Protein AF-M3A5G1-F1 (afdb_monomer_lite)

pLDDT: mean 70.28, std 19.73, range [24.11, 95.25]

Radius of gyration: 17.14 Å; chains: 1; bounding box: 39×43×42 Å

Secondary structure (DSSP, 8-state):
---PPPPPS----S-SSS---S-S------------TT-HHHHHHHHHHHHHHHHHHHHTT-----SS-----HHHHHHHHHHHHHHHHHHHHHHTTTT---GGGGTPPP-

Sequence (111 aa):
MYRARRPGTSSAASASTSPRTTASVHHGIGVFASAPRSDGLALSETRRVQRRLPETCAGAGGRPYLYGAHAFDADLLRAFYGAPALRRLAELRVRHALTHVNRRAFGGVRP

Structure (mmCIF, N/CA/C/O backbone):
data_AF-M3A5G1-F1
#
_entry.id   AF-M3A5G1-F1
#
loop_
_atom_site.group_PDB
_atom_site.id
_atom_site.type_symbol
_atom_site.label_atom_id
_atom_site.label_alt_id
_atom_site.label_comp_id
_atom_site.label_asym_id
_atom_site.label_entity_id
_atom_site.label_seq_id
_atom_site.pdbx_PDB_ins_code
_atom_site.Cartn_x
_atom_site.Cartn_y
_atom_site.Cartn_z
_atom_site.occupancy
_atom_site.B_iso_or_equiv
_atom_site.auth_seq_id
_atom_site.auth_comp_id
_atom_site.auth_asym_id
_atom_site.auth_atom_id
_atom_site.pdbx_PDB_model_num
ATOM 1 N N . MET A 1 1 ? 15.337 17.679 7.147 1.00 34.25 1 MET A N 1
ATOM 2 C CA . MET A 1 1 ? 13.945 17.551 7.636 1.00 34.25 1 MET A CA 1
ATOM 3 C C . MET A 1 1 ? 13.044 18.320 6.670 1.00 34.25 1 MET A C 1
ATOM 5 O O . MET A 1 1 ? 13.083 19.541 6.673 1.00 34.25 1 MET A O 1
ATOM 9 N N . TYR A 1 2 ? 12.348 17.643 5.752 1.00 24.11 2 TYR A N 1
ATOM 10 C CA . TYR A 1 2 ? 11.543 18.314 4.719 1.00 24.11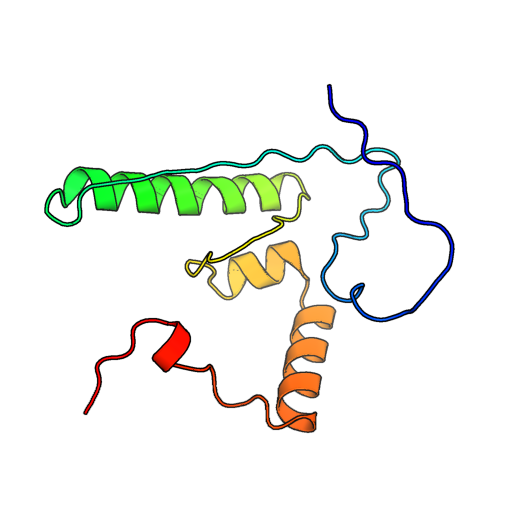 2 TYR A CA 1
ATOM 11 C C . TYR A 1 2 ? 10.094 18.449 5.203 1.00 24.11 2 TYR A C 1
ATOM 13 O O . TYR A 1 2 ? 9.435 17.447 5.472 1.00 24.11 2 TYR A O 1
ATOM 21 N N . ARG A 1 3 ? 9.609 19.685 5.365 1.00 29.48 3 ARG A N 1
ATOM 22 C CA . ARG A 1 3 ? 8.249 19.996 5.830 1.00 29.48 3 ARG A CA 1
ATOM 23 C C . ARG A 1 3 ? 7.425 20.431 4.619 1.00 29.48 3 ARG A C 1
ATOM 25 O O . ARG A 1 3 ? 7.536 21.570 4.176 1.00 29.48 3 ARG A O 1
ATOM 32 N N . ALA A 1 4 ? 6.629 19.526 4.052 1.00 36.94 4 ALA A N 1
ATOM 33 C CA . ALA A 1 4 ? 5.761 19.869 2.928 1.00 36.94 4 ALA A CA 1
ATOM 34 C C . ALA A 1 4 ? 4.644 20.824 3.398 1.00 36.94 4 ALA A C 1
ATOM 36 O O . ALA A 1 4 ? 3.833 20.483 4.260 1.00 36.94 4 ALA A O 1
ATOM 37 N N . ARG A 1 5 ? 4.629 22.044 2.850 1.00 30.27 5 ARG A N 1
ATOM 38 C CA . ARG A 1 5 ? 3.603 23.072 3.085 1.00 30.27 5 ARG A CA 1
ATOM 39 C C . ARG A 1 5 ? 2.356 22.719 2.259 1.00 30.27 5 ARG A C 1
ATOM 41 O O . ARG A 1 5 ? 2.488 22.384 1.085 1.00 30.27 5 ARG A O 1
ATOM 48 N N . ARG A 1 6 ? 1.153 22.784 2.849 1.00 38.16 6 ARG A N 1
ATOM 49 C CA . ARG A 1 6 ? -0.114 22.575 2.114 1.00 38.16 6 ARG A CA 1
ATOM 50 C C . ARG A 1 6 ? -0.242 23.598 0.972 1.00 38.16 6 ARG A C 1
ATOM 52 O O . ARG A 1 6 ? -0.075 24.787 1.250 1.00 38.16 6 ARG A O 1
ATOM 59 N N . PRO A 1 7 ? -0.603 23.187 -0.256 1.00 36.66 7 PRO A N 1
ATOM 60 C CA . PRO A 1 7 ? -1.067 24.119 -1.274 1.00 36.66 7 PRO A CA 1
ATOM 61 C C . PRO A 1 7 ? -2.410 24.712 -0.842 1.00 36.66 7 PRO A C 1
ATOM 63 O O . PRO A 1 7 ? -3.280 24.001 -0.331 1.00 36.66 7 PRO A O 1
ATOM 66 N N . GLY A 1 8 ? -2.543 26.024 -1.019 1.00 38.03 8 GLY A N 1
ATOM 67 C CA . GLY A 1 8 ? -3.777 26.759 -0.784 1.00 38.03 8 GLY A CA 1
ATOM 68 C C . GLY A 1 8 ? -4.920 26.258 -1.662 1.00 38.03 8 GLY A C 1
ATOM 69 O O . GLY A 1 8 ? -4.718 25.662 -2.718 1.00 38.03 8 GLY A O 1
ATOM 70 N N . THR A 1 9 ? -6.125 26.512 -1.168 1.00 45.06 9 THR A N 1
ATOM 71 C CA . THR A 1 9 ? -7.436 26.284 -1.778 1.00 45.06 9 THR A CA 1
ATOM 72 C C . THR A 1 9 ? -7.456 26.495 -3.296 1.00 45.06 9 THR A C 1
ATOM 74 O O . THR A 1 9 ? -7.702 27.600 -3.765 1.00 45.06 9 THR A O 1
ATOM 77 N N . SER A 1 10 ? -7.237 25.439 -4.079 1.00 35.28 10 SER A N 1
ATOM 78 C CA . SER A 1 10 ? -7.695 25.380 -5.467 1.00 35.28 10 SER A CA 1
ATOM 79 C C . SER A 1 10 ? -7.758 23.936 -5.969 1.00 35.28 10 SER A C 1
ATOM 81 O O . SER A 1 10 ? -6.823 23.155 -5.834 1.00 35.28 10 SER A O 1
ATOM 83 N N . SER A 1 11 ? -8.913 23.627 -6.555 1.00 36.34 11 SER A N 1
ATOM 84 C CA . SER A 1 11 ? -9.245 22.473 -7.388 1.00 36.34 11 SER A CA 1
ATOM 85 C C . SER A 1 11 ? -9.301 21.084 -6.736 1.00 36.34 11 SER A C 1
ATOM 87 O O . SER A 1 11 ? -8.320 20.372 -6.522 1.00 36.34 11 SER A O 1
ATOM 89 N N . ALA A 1 12 ? -10.540 20.676 -6.481 1.00 43.38 12 ALA A N 1
ATOM 90 C CA . ALA A 1 12 ? -10.952 19.342 -6.100 1.00 43.38 12 ALA A CA 1
ATOM 91 C C . ALA A 1 12 ? -10.730 18.336 -7.246 1.00 43.38 12 ALA A C 1
ATOM 93 O O . ALA A 1 12 ? -11.631 18.110 -8.041 1.00 43.38 12 ALA A O 1
ATOM 94 N N . ALA A 1 13 ? -9.557 17.700 -7.317 1.00 35.97 13 ALA A N 1
ATOM 95 C CA . ALA A 1 13 ? -9.350 16.514 -8.160 1.00 35.97 13 ALA A CA 1
ATOM 96 C C . ALA A 1 13 ? -8.072 15.731 -7.790 1.00 35.97 13 ALA A C 1
ATOM 98 O O . ALA A 1 13 ? -7.176 15.608 -8.612 1.00 35.97 13 ALA A O 1
ATOM 99 N N . SER A 1 14 ? -7.942 15.223 -6.554 1.00 36.00 14 SER A N 1
ATOM 100 C CA . SER A 1 14 ? -6.964 14.150 -6.207 1.00 36.00 14 SER A CA 1
ATOM 101 C C . SER A 1 14 ? -7.120 13.556 -4.792 1.00 36.00 14 SER A C 1
ATOM 103 O O . SE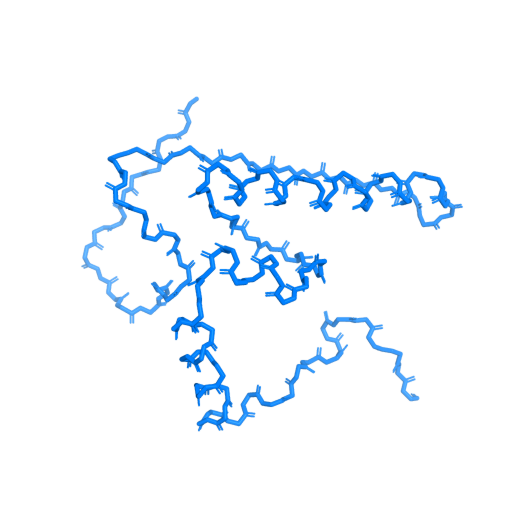R A 1 14 ? -6.220 12.900 -4.281 1.00 36.00 14 SER A O 1
ATOM 105 N N . ALA A 1 15 ? -8.247 13.770 -4.108 1.00 41.09 15 ALA A N 1
ATOM 106 C CA . ALA A 1 15 ? -8.345 13.510 -2.665 1.00 41.09 15 ALA A CA 1
ATOM 107 C C . ALA A 1 15 ? -9.093 12.221 -2.261 1.00 41.09 15 ALA A C 1
ATOM 109 O O . ALA A 1 15 ? -9.472 12.097 -1.099 1.00 41.09 15 ALA A O 1
ATOM 110 N N . SER A 1 16 ? -9.348 11.268 -3.167 1.00 41.72 16 SER A N 1
ATOM 111 C CA . SER A 1 16 ? -10.121 10.062 -2.800 1.00 41.72 16 SER A CA 1
ATOM 112 C C . SER A 1 16 ? -9.283 8.938 -2.177 1.00 41.72 16 SER A C 1
ATOM 114 O O . SER A 1 16 ? -9.849 8.058 -1.532 1.00 41.72 16 SER A O 1
ATOM 116 N N . THR A 1 17 ? -7.952 8.972 -2.312 1.00 43.72 17 THR A N 1
ATOM 117 C CA . THR A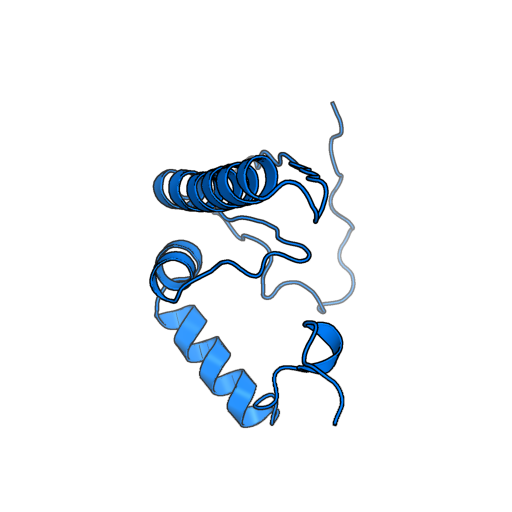 1 17 ? -7.057 7.917 -1.795 1.00 43.72 17 THR A CA 1
ATOM 118 C C . THR A 1 17 ? -5.983 8.411 -0.830 1.00 43.72 17 THR A C 1
ATOM 120 O O . THR A 1 17 ? -5.341 7.584 -0.180 1.00 43.72 17 THR A O 1
ATOM 123 N N . SER A 1 18 ? -5.810 9.727 -0.667 1.00 45.97 18 SER A N 1
ATOM 124 C CA . SER A 1 18 ? -4.900 10.265 0.346 1.00 45.97 18 SER A CA 1
ATOM 125 C C . SER A 1 18 ? -5.356 9.835 1.745 1.00 45.97 18 SER A C 1
ATOM 127 O O . SER A 1 18 ? -6.545 9.964 2.057 1.00 45.97 18 SER A O 1
ATOM 129 N N . PRO A 1 19 ? -4.450 9.342 2.611 1.00 52.66 19 PRO A N 1
ATOM 130 C CA . PRO A 1 19 ? -4.784 9.006 3.987 1.00 52.66 19 PRO A CA 1
ATOM 131 C C . PRO A 1 19 ? -5.320 10.239 4.727 1.00 52.66 19 PRO A C 1
ATOM 133 O O . PRO A 1 19 ? -4.557 11.069 5.212 1.00 52.66 19 PRO A O 1
ATOM 136 N N . ARG A 1 20 ? -6.644 10.379 4.832 1.00 54.94 20 ARG A N 1
ATOM 137 C CA . ARG A 1 20 ? -7.260 11.290 5.803 1.00 54.94 20 ARG A CA 1
ATOM 138 C C . ARG A 1 20 ? -7.246 10.570 7.141 1.00 54.94 20 ARG A C 1
ATOM 140 O O . ARG A 1 20 ? -8.221 9.920 7.503 1.00 54.94 20 ARG A O 1
ATOM 147 N N . THR A 1 21 ? -6.107 10.604 7.823 1.00 57.59 21 THR A N 1
ATOM 148 C CA . THR A 1 21 ? -6.065 10.206 9.231 1.00 57.59 21 THR A CA 1
ATOM 149 C C . THR A 1 21 ? -6.453 11.417 10.080 1.00 57.59 21 THR A C 1
ATOM 151 O O . THR A 1 21 ? -6.291 12.562 9.660 1.00 57.59 21 THR A O 1
ATOM 154 N N . THR A 1 22 ? -7.028 11.172 11.253 1.00 64.69 22 THR A N 1
ATOM 155 C CA . THR A 1 22 ? -7.402 12.215 12.222 1.00 64.69 22 THR A CA 1
ATOM 156 C C . THR A 1 22 ? -6.197 12.761 12.993 1.00 64.69 22 THR A C 1
ATOM 158 O O . THR A 1 22 ? -6.353 13.645 13.830 1.00 64.69 22 THR A O 1
ATOM 161 N N . ALA A 1 23 ? -4.997 12.236 12.728 1.00 67.12 23 ALA A N 1
ATOM 162 C CA . ALA A 1 23 ? -3.778 12.641 13.406 1.00 67.12 23 ALA A CA 1
ATOM 163 C C . ALA A 1 23 ? -3.356 14.056 12.987 1.00 67.12 23 ALA A C 1
ATOM 165 O O . ALA A 1 23 ? -3.450 14.441 11.822 1.00 67.12 23 ALA A O 1
ATOM 166 N N . SER A 1 24 ? -2.843 14.825 13.946 1.00 70.94 24 SER A N 1
ATOM 167 C CA . SER A 1 24 ? -2.343 16.188 13.727 1.00 70.94 24 SER A CA 1
ATOM 168 C C . SER A 1 24 ? -1.003 16.229 12.982 1.00 70.94 24 SER A C 1
ATOM 170 O O . SER A 1 24 ? -0.642 17.265 12.421 1.00 70.94 24 SER A O 1
ATOM 172 N N . VAL A 1 25 ? -0.271 15.109 12.950 1.00 74.31 25 VAL A N 1
ATOM 173 C CA . VAL A 1 25 ? 1.039 14.971 12.305 1.00 74.31 25 VAL A CA 1
ATOM 174 C C . VAL A 1 25 ? 1.093 13.658 11.531 1.00 74.31 25 VAL A C 1
ATOM 176 O O . VAL A 1 25 ? 0.662 12.614 12.017 1.00 74.31 25 VAL A O 1
ATOM 179 N N . HIS A 1 26 ? 1.655 13.713 10.325 1.00 72.56 26 HIS A N 1
ATOM 180 C CA . HIS A 1 26 ? 1.916 12.541 9.498 1.00 72.56 26 HIS A CA 1
ATOM 181 C C . HIS A 1 26 ? 3.421 12.380 9.293 1.00 72.56 26 HIS A C 1
ATOM 183 O O . HIS A 1 26 ? 4.110 13.342 8.947 1.00 72.56 26 HIS A O 1
ATOM 189 N N . HIS A 1 27 ? 3.911 11.153 9.446 1.00 74.69 27 HIS A N 1
ATOM 190 C CA . HIS A 1 27 ? 5.279 10.773 9.114 1.00 74.69 27 HIS A CA 1
ATOM 191 C C . HIS A 1 27 ? 5.250 9.850 7.897 1.00 74.69 27 HIS A C 1
ATOM 193 O O . HIS A 1 27 ? 4.530 8.854 7.889 1.00 74.69 27 HIS A O 1
ATOM 199 N N . GLY A 1 28 ? 6.004 10.204 6.857 1.00 76.69 28 GLY A N 1
ATOM 200 C CA . GLY A 1 28 ? 6.138 9.407 5.640 1.00 76.69 28 GLY A CA 1
ATOM 201 C C . GLY A 1 28 ? 7.571 8.920 5.474 1.00 76.69 28 GLY A C 1
ATOM 202 O O . GLY A 1 28 ? 8.509 9.687 5.684 1.00 76.69 28 GLY A O 1
ATOM 203 N N . ILE A 1 29 ? 7.731 7.656 5.084 1.00 76.38 29 ILE A N 1
ATOM 204 C CA . ILE A 1 29 ? 9.021 7.049 4.746 1.00 76.38 29 ILE A CA 1
ATOM 205 C C . ILE A 1 29 ? 8.868 6.380 3.380 1.00 76.38 29 ILE A C 1
ATOM 207 O O . ILE A 1 29 ? 7.927 5.617 3.164 1.00 76.38 29 ILE A O 1
ATOM 211 N N . GLY A 1 30 ? 9.783 6.682 2.461 1.00 80.50 30 GLY A N 1
ATOM 212 C CA . GLY A 1 30 ? 9.902 5.983 1.185 1.00 80.50 30 GLY A CA 1
ATOM 213 C C . GLY A 1 30 ? 10.912 4.849 1.308 1.00 80.50 30 GLY A C 1
ATOM 214 O O . GLY A 1 30 ? 12.020 5.071 1.788 1.00 80.50 30 GLY A O 1
ATOM 215 N N . VAL A 1 31 ? 10.535 3.648 0.874 1.00 79.31 31 VAL A N 1
ATOM 216 C CA . VAL A 1 31 ? 11.427 2.482 0.848 1.00 79.31 31 VAL A CA 1
ATOM 217 C C . VAL A 1 31 ? 11.564 2.011 -0.592 1.00 79.31 31 VAL A C 1
ATOM 219 O O . VAL A 1 31 ? 10.563 1.800 -1.276 1.00 79.31 31 VAL A O 1
ATOM 222 N N . PHE A 1 32 ? 12.805 1.844 -1.041 1.00 81.50 32 PHE A N 1
ATOM 223 C CA . PHE A 1 32 ? 13.138 1.302 -2.352 1.00 81.50 32 PHE A CA 1
ATOM 224 C C . PHE A 1 32 ? 13.971 0.033 -2.178 1.00 81.50 32 PHE A C 1
ATOM 226 O O . PHE A 1 32 ? 14.872 -0.009 -1.344 1.00 81.50 32 PHE A O 1
ATOM 233 N N . ALA A 1 33 ? 13.662 -0.993 -2.967 1.00 82.50 33 ALA A N 1
ATOM 234 C CA . ALA A 1 33 ? 14.414 -2.237 -3.001 1.00 82.50 33 ALA A CA 1
ATOM 235 C C . ALA A 1 33 ? 14.577 -2.700 -4.451 1.00 82.50 33 ALA A C 1
ATOM 237 O O . ALA A 1 33 ? 13.648 -2.590 -5.255 1.00 82.50 33 ALA A O 1
ATOM 238 N N . SER A 1 34 ? 15.753 -3.233 -4.765 1.00 84.56 34 SER A N 1
ATOM 239 C CA . SER A 1 34 ? 16.115 -3.746 -6.084 1.00 84.56 34 SER A CA 1
ATOM 240 C C . SER A 1 34 ? 16.815 -5.089 -5.937 1.00 84.56 34 SER A C 1
ATOM 242 O O . SER A 1 34 ? 17.725 -5.214 -5.123 1.00 84.56 34 SER A O 1
ATOM 244 N N . ALA A 1 35 ? 16.426 -6.064 -6.753 1.00 87.75 35 ALA A N 1
ATOM 245 C CA . ALA A 1 35 ? 17.072 -7.369 -6.821 1.00 87.75 35 ALA A CA 1
ATOM 246 C C . ALA A 1 35 ? 17.287 -7.769 -8.292 1.00 87.75 35 ALA A C 1
ATOM 248 O O . ALA A 1 35 ? 16.403 -7.503 -9.120 1.00 87.75 35 ALA A O 1
ATOM 249 N N . PRO A 1 36 ? 18.429 -8.391 -8.646 1.00 92.06 36 PRO A N 1
ATOM 250 C CA . PRO A 1 36 ? 18.638 -8.940 -9.981 1.00 92.06 36 PRO A CA 1
ATOM 251 C C . PRO A 1 36 ? 17.573 -9.983 -10.317 1.00 92.06 36 PRO A C 1
ATOM 253 O O . PRO A 1 36 ? 17.221 -10.811 -9.482 1.00 92.06 36 PRO A O 1
ATOM 256 N N . ARG A 1 37 ? 17.081 -9.996 -11.562 1.00 88.62 37 ARG A N 1
ATOM 257 C CA . ARG A 1 37 ? 16.069 -10.986 -11.976 1.00 88.62 37 ARG A CA 1
ATOM 258 C C . ARG A 1 37 ? 16.579 -12.427 -11.952 1.00 88.62 37 ARG A C 1
ATOM 260 O O . ARG A 1 37 ? 15.781 -13.344 -11.809 1.00 88.62 37 ARG A O 1
ATOM 267 N N . SER A 1 38 ? 17.885 -12.603 -12.125 1.00 95.25 38 SER A N 1
ATOM 268 C CA . SER A 1 38 ? 18.570 -13.893 -12.080 1.00 95.25 38 SER A CA 1
ATOM 269 C C . SER A 1 38 ? 18.779 -14.415 -10.660 1.00 95.25 38 SER A C 1
ATOM 271 O O . SER A 1 38 ? 19.050 -15.599 -10.491 1.00 95.25 38 SER A O 1
ATOM 273 N N . ASP A 1 39 ? 18.653 -13.558 -9.645 1.00 94.62 39 ASP A N 1
ATOM 274 C CA . ASP A 1 39 ? 18.855 -13.932 -8.251 1.00 94.62 39 ASP A CA 1
ATOM 275 C C . ASP A 1 39 ? 17.505 -14.227 -7.588 1.00 94.62 39 ASP A C 1
ATOM 277 O O . ASP A 1 39 ? 16.809 -13.346 -7.071 1.00 94.62 39 ASP A O 1
ATOM 281 N N . GLY A 1 40 ? 17.117 -15.503 -7.645 1.00 93.25 40 GLY A N 1
ATOM 282 C CA . GLY A 1 40 ? 15.853 -15.978 -7.088 1.00 93.25 40 GLY A CA 1
ATOM 283 C C . GLY A 1 40 ? 15.730 -15.748 -5.580 1.00 93.25 40 GLY A C 1
ATOM 284 O O . GLY A 1 40 ? 14.637 -15.421 -5.115 1.00 93.25 40 GLY A O 1
ATOM 285 N N . LEU A 1 41 ? 16.839 -15.853 -4.839 1.00 94.50 41 LEU A N 1
ATOM 286 C CA . LEU A 1 41 ? 16.871 -15.656 -3.389 1.00 94.50 41 LEU A CA 1
ATOM 287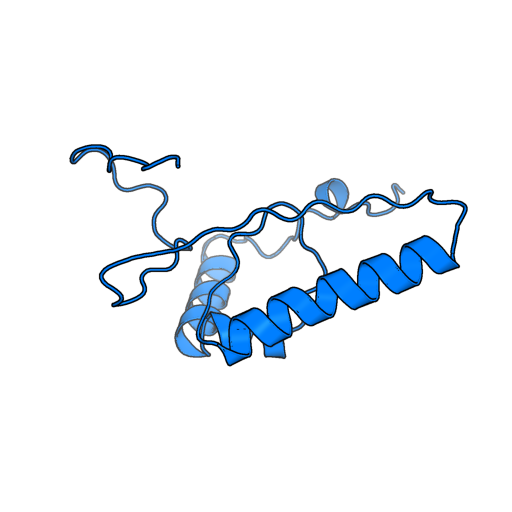 C C . LEU A 1 41 ? 16.684 -14.174 -3.040 1.00 94.50 41 LEU A C 1
ATOM 289 O O . LEU A 1 41 ? 15.831 -13.825 -2.220 1.00 94.50 41 LEU A O 1
ATOM 293 N N . ALA A 1 42 ? 17.430 -13.280 -3.696 1.00 91.50 42 ALA A N 1
ATOM 294 C CA . ALA A 1 42 ? 17.283 -11.842 -3.478 1.00 91.50 42 ALA A CA 1
ATOM 295 C C . ALA A 1 42 ? 15.868 -11.362 -3.838 1.00 91.50 42 ALA A C 1
ATOM 297 O O . ALA A 1 42 ? 15.282 -10.536 -3.128 1.00 91.50 42 ALA A O 1
ATOM 298 N N . LEU A 1 43 ? 15.279 -11.908 -4.907 1.00 91.12 43 LEU A N 1
ATOM 299 C CA . LEU A 1 43 ? 13.893 -11.633 -5.281 1.00 91.12 43 LEU A CA 1
ATOM 300 C C . LEU A 1 43 ? 12.888 -12.134 -4.238 1.00 91.12 43 LEU A C 1
ATOM 302 O O . LEU A 1 43 ? 11.955 -11.394 -3.905 1.00 91.12 43 LEU A O 1
ATOM 306 N N . SER A 1 44 ? 13.033 -13.365 -3.736 1.00 90.12 44 SER A N 1
ATOM 307 C CA . SER A 1 44 ? 12.102 -13.921 -2.746 1.00 90.12 44 SER A CA 1
ATOM 308 C C . SER A 1 44 ? 12.151 -13.145 -1.433 1.00 90.12 44 SER A C 1
ATOM 310 O O . SER A 1 44 ? 11.097 -12.771 -0.913 1.00 90.12 44 SER A O 1
ATOM 312 N N . GLU A 1 45 ? 13.346 -12.814 -0.944 1.00 91.75 45 GLU A N 1
ATOM 313 C CA . GLU A 1 45 ? 13.500 -12.032 0.286 1.00 91.75 45 GLU A CA 1
ATOM 314 C C . GLU A 1 45 ? 13.013 -10.590 0.110 1.00 91.75 45 GLU A C 1
ATOM 316 O O . GLU A 1 45 ? 12.306 -10.068 0.974 1.00 91.75 45 GLU A O 1
ATOM 321 N N . THR A 1 46 ? 13.271 -9.966 -1.045 1.00 88.81 46 THR A N 1
ATOM 322 C CA . THR A 1 46 ? 12.723 -8.633 -1.349 1.00 88.81 46 THR A CA 1
ATOM 323 C C . THR A 1 46 ? 11.196 -8.643 -1.305 1.00 88.81 46 THR A C 1
ATOM 325 O O . THR A 1 46 ? 10.594 -7.786 -0.658 1.00 88.81 46 THR A O 1
ATOM 328 N N . ARG A 1 47 ? 10.549 -9.635 -1.933 1.00 85.56 47 ARG A N 1
ATOM 329 C CA . ARG A 1 47 ? 9.082 -9.780 -1.907 1.00 85.56 47 ARG A CA 1
ATOM 330 C C . ARG A 1 47 ? 8.557 -10.008 -0.493 1.00 85.56 47 ARG A C 1
ATOM 332 O O . ARG A 1 47 ? 7.544 -9.421 -0.116 1.00 85.56 47 ARG A O 1
ATOM 339 N N . ARG A 1 48 ? 9.252 -10.826 0.301 1.00 87.44 48 ARG A N 1
ATOM 340 C CA . ARG A 1 48 ? 8.902 -11.086 1.702 1.00 87.44 48 ARG A CA 1
ATOM 341 C C . ARG A 1 48 ? 8.934 -9.803 2.535 1.00 87.44 48 ARG A C 1
ATOM 343 O O . ARG A 1 48 ? 7.974 -9.518 3.249 1.00 87.44 48 ARG A O 1
ATOM 350 N N . VAL A 1 49 ? 9.994 -9.004 2.416 1.00 87.75 49 VAL A N 1
ATOM 351 C CA . VAL A 1 49 ? 10.112 -7.713 3.117 1.00 87.75 49 VAL A CA 1
ATOM 352 C C . VAL A 1 49 ? 9.056 -6.720 2.625 1.00 87.75 49 VAL A C 1
ATOM 354 O O . VAL A 1 49 ? 8.391 -6.077 3.441 1.00 87.75 49 VAL A O 1
ATOM 357 N N . GLN A 1 50 ? 8.841 -6.641 1.308 1.00 84.06 50 GLN A N 1
ATOM 358 C CA . GLN A 1 50 ? 7.807 -5.797 0.701 1.00 84.06 50 GLN A CA 1
ATOM 359 C C . GLN A 1 50 ? 6.388 -6.164 1.144 1.00 84.06 50 GLN A C 1
ATOM 361 O O . GLN A 1 50 ? 5.532 -5.286 1.138 1.00 84.06 50 GLN A O 1
ATOM 366 N N . ARG A 1 51 ? 6.132 -7.417 1.536 1.00 84.56 51 ARG A N 1
ATOM 367 C CA . ARG A 1 51 ? 4.854 -7.846 2.121 1.00 84.56 51 ARG A CA 1
ATOM 368 C C . ARG A 1 51 ? 4.746 -7.490 3.606 1.00 84.56 51 ARG A C 1
ATOM 370 O O . ARG A 1 51 ? 3.727 -6.962 4.040 1.00 84.56 51 ARG A O 1
ATOM 377 N N . ARG A 1 52 ? 5.813 -7.710 4.374 1.00 88.25 52 ARG A N 1
ATOM 378 C CA . ARG A 1 52 ? 5.806 -7.476 5.825 1.00 88.25 52 ARG A CA 1
ATOM 379 C C . ARG A 1 52 ? 5.653 -5.998 6.194 1.00 88.25 52 ARG A C 1
ATOM 381 O O . ARG A 1 52 ? 4.975 -5.668 7.158 1.00 88.25 52 ARG A O 1
ATOM 388 N N . LEU A 1 53 ? 6.270 -5.096 5.430 1.00 86.75 53 LEU A N 1
ATOM 389 C CA . LEU A 1 53 ? 6.167 -3.643 5.634 1.00 86.75 53 LEU A CA 1
ATOM 390 C C . LEU A 1 53 ? 4.712 -3.125 5.663 1.00 86.75 53 LEU A C 1
ATOM 392 O O . LEU A 1 53 ? 4.333 -2.482 6.644 1.00 86.75 53 LEU A O 1
ATOM 396 N N . PRO A 1 54 ? 3.884 -3.375 4.633 1.00 85.19 54 PRO A N 1
ATOM 397 C CA . PRO A 1 54 ? 2.490 -2.956 4.623 1.00 85.19 54 PRO A CA 1
ATOM 398 C C . PRO A 1 54 ? 1.646 -3.663 5.688 1.00 85.19 54 PRO A C 1
ATOM 400 O O . PRO A 1 54 ? 0.800 -3.004 6.281 1.00 85.19 54 PRO A O 1
ATOM 403 N N . GLU A 1 55 ? 1.898 -4.937 5.996 1.00 87.75 55 GLU A N 1
ATOM 404 C CA . GLU A 1 55 ? 1.225 -5.634 7.107 1.00 87.75 55 GLU A CA 1
ATOM 405 C C . GLU A 1 55 ? 1.482 -4.934 8.449 1.00 87.75 55 GLU A C 1
ATOM 407 O O . GLU A 1 55 ? 0.542 -4.582 9.163 1.00 87.75 55 GLU A O 1
ATOM 412 N N . THR A 1 56 ? 2.745 -4.630 8.757 1.00 88.81 56 THR A N 1
ATOM 413 C CA . THR A 1 56 ? 3.104 -3.876 9.966 1.00 88.81 56 THR A CA 1
ATOM 414 C C . THR A 1 56 ? 2.517 -2.462 9.944 1.00 88.81 56 THR A C 1
ATOM 416 O O . THR A 1 56 ? 2.021 -1.982 10.963 1.00 88.81 56 THR A O 1
ATOM 419 N N . CYS A 1 57 ? 2.531 -1.791 8.788 1.00 85.81 57 CYS A N 1
ATOM 420 C CA . CYS A 1 57 ? 1.922 -0.471 8.625 1.00 85.81 57 CYS A CA 1
ATOM 421 C C . CYS A 1 57 ? 0.418 -0.508 8.935 1.00 85.81 57 CYS A C 1
ATOM 423 O O . CYS A 1 57 ? -0.065 0.359 9.661 1.00 85.81 57 CYS A O 1
ATOM 425 N N . ALA A 1 58 ? -0.298 -1.526 8.446 1.00 85.06 58 ALA A N 1
ATOM 426 C CA . ALA A 1 58 ? -1.719 -1.726 8.716 1.00 85.06 58 ALA A CA 1
ATOM 427 C C . ALA A 1 58 ? -1.977 -1.944 10.211 1.00 85.06 58 ALA A C 1
ATOM 429 O O . ALA A 1 58 ? -2.851 -1.294 10.783 1.00 85.06 58 ALA A O 1
ATOM 430 N N . GLY A 1 59 ? -1.183 -2.812 10.852 1.00 84.62 59 GLY A N 1
ATOM 431 C CA . GLY A 1 59 ? -1.286 -3.098 12.286 1.00 84.62 59 GLY A CA 1
ATOM 432 C C . GLY A 1 59 ? -1.065 -1.867 13.169 1.00 84.62 59 GLY A C 1
ATOM 433 O O . GLY A 1 59 ? -1.685 -1.745 14.220 1.00 84.62 59 GLY A O 1
ATOM 434 N N . ALA A 1 60 ? -0.248 -0.915 12.716 1.00 84.62 60 ALA A N 1
ATOM 435 C CA . ALA A 1 60 ? -0.032 0.364 13.392 1.00 84.62 60 ALA A CA 1
ATOM 436 C C . ALA A 1 60 ? -1.114 1.428 13.086 1.00 84.62 60 ALA A C 1
ATOM 438 O O . ALA A 1 60 ? -0.953 2.589 13.461 1.00 84.62 60 ALA A O 1
ATOM 439 N N . GLY A 1 61 ? -2.187 1.083 12.362 1.00 80.00 61 GLY A N 1
ATOM 440 C CA . GLY A 1 61 ? -3.210 2.038 11.910 1.00 80.00 61 GLY A CA 1
ATOM 441 C C . GLY A 1 61 ? -2.725 2.989 10.808 1.00 80.00 61 GLY A C 1
ATOM 442 O O . GLY A 1 61 ? -3.378 3.989 10.496 1.00 80.00 61 GLY A O 1
ATOM 443 N N . GLY A 1 62 ? -1.565 2.697 10.220 1.00 80.38 62 GLY A N 1
ATOM 444 C CA . GLY A 1 62 ? -0.988 3.440 9.116 1.00 80.38 62 GLY A CA 1
ATOM 445 C C . GLY A 1 62 ? -1.657 3.117 7.784 1.00 80.38 62 GLY A C 1
ATOM 446 O O . GLY A 1 62 ? -2.421 2.163 7.631 1.00 80.38 62 GLY A O 1
ATOM 447 N N . ARG A 1 63 ? -1.353 3.941 6.781 1.00 79.69 63 ARG A N 1
ATOM 448 C CA . ARG A 1 63 ? -1.805 3.731 5.406 1.00 79.69 63 ARG A CA 1
ATOM 449 C C . ARG A 1 63 ? -0.661 3.974 4.435 1.00 79.69 63 ARG A C 1
ATOM 451 O O . ARG A 1 63 ? -0.104 5.074 4.438 1.00 79.69 63 ARG A O 1
ATOM 458 N N . PRO A 1 64 ? -0.326 2.996 3.587 1.00 76.56 64 PRO A N 1
ATOM 459 C CA . PRO A 1 64 ? 0.775 3.144 2.664 1.00 76.56 64 PRO A CA 1
ATOM 460 C C . PRO A 1 64 ? 0.359 4.042 1.492 1.00 76.56 64 PRO A C 1
ATOM 462 O O . PRO A 1 64 ? -0.730 3.906 0.931 1.00 76.56 64 PRO A O 1
ATOM 465 N N . TYR A 1 65 ? 1.241 4.964 1.114 1.00 73.19 65 TYR A N 1
ATOM 466 C CA . TYR A 1 65 ? 1.139 5.693 -0.145 1.00 73.19 65 TYR A CA 1
ATOM 467 C C . TYR A 1 65 ? 1.989 4.956 -1.172 1.00 73.19 65 TYR A C 1
ATOM 469 O O . TYR A 1 65 ? 3.211 4.909 -1.038 1.00 73.19 65 TYR A O 1
ATOM 477 N N . LEU A 1 66 ? 1.348 4.309 -2.144 1.00 66.19 66 LEU A N 1
ATOM 478 C CA . LEU A 1 66 ? 2.034 3.343 -2.994 1.00 66.19 66 LEU A CA 1
ATOM 479 C C . LEU A 1 66 ? 2.015 3.744 -4.444 1.00 66.19 66 LEU A C 1
ATOM 481 O O . LEU A 1 66 ? 0.971 4.026 -5.028 1.00 66.19 66 LEU A O 1
ATOM 485 N N . TYR A 1 67 ? 3.198 3.639 -5.023 1.00 62.38 67 TYR A N 1
ATOM 486 C CA . TYR A 1 67 ? 3.419 3.697 -6.446 1.00 62.38 67 TYR A CA 1
ATOM 487 C C . TYR A 1 67 ? 3.987 2.341 -6.874 1.00 62.38 67 TYR A C 1
ATOM 489 O O . TYR A 1 67 ? 5.025 1.924 -6.370 1.00 62.38 67 TYR A O 1
ATOM 497 N N . GLY A 1 68 ? 3.279 1.614 -7.743 1.00 56.56 68 GLY A N 1
ATOM 498 C CA . GLY A 1 68 ? 3.764 0.340 -8.298 1.00 56.56 68 GLY A CA 1
ATOM 499 C C . GLY A 1 68 ? 3.750 -0.874 -7.356 1.00 56.56 68 GLY A C 1
ATOM 500 O O . GLY A 1 68 ? 4.384 -1.879 -7.662 1.00 56.56 68 GLY A O 1
ATOM 501 N N . ALA A 1 69 ? 3.043 -0.829 -6.222 1.00 60.38 69 ALA A N 1
ATOM 502 C CA . ALA A 1 69 ? 2.885 -2.009 -5.370 1.00 60.38 69 ALA A CA 1
ATOM 503 C C . ALA A 1 69 ? 1.767 -2.922 -5.901 1.00 60.38 69 ALA A C 1
ATOM 505 O O . ALA A 1 69 ? 0.617 -2.502 -6.025 1.00 60.38 69 ALA A O 1
ATOM 506 N N . HIS A 1 70 ? 2.105 -4.179 -6.197 1.00 63.12 70 HIS A N 1
ATOM 507 C CA . HIS A 1 70 ? 1.176 -5.176 -6.753 1.00 63.12 70 HIS A CA 1
ATOM 508 C C . HIS A 1 70 ? 0.779 -6.275 -5.753 1.00 63.12 70 HIS A C 1
ATOM 510 O O . HIS A 1 70 ? -0.023 -7.142 -6.082 1.00 63.12 70 HIS A O 1
ATOM 516 N N . ALA A 1 71 ? 1.343 -6.261 -4.544 1.00 63.16 71 ALA A N 1
ATOM 517 C CA . ALA A 1 71 ? 1.294 -7.381 -3.604 1.00 63.16 71 ALA A CA 1
ATOM 518 C C . ALA A 1 71 ? 0.202 -7.247 -2.528 1.00 63.16 71 ALA A C 1
ATOM 520 O O . ALA A 1 71 ? 0.415 -7.659 -1.392 1.00 63.16 71 ALA A O 1
ATOM 521 N N . PHE A 1 72 ? -0.944 -6.644 -2.855 1.00 73.44 72 PHE A N 1
ATOM 522 C CA . PHE A 1 72 ? -2.054 -6.510 -1.910 1.00 73.44 72 PHE A CA 1
ATOM 523 C C . PHE A 1 72 ? -3.165 -7.493 -2.206 1.00 73.44 72 PHE A C 1
ATOM 525 O O . PHE A 1 72 ? -3.832 -7.410 -3.238 1.00 73.44 72 PHE A O 1
ATOM 532 N N . ASP A 1 73 ? -3.366 -8.397 -1.258 1.00 80.31 73 ASP A N 1
ATOM 533 C CA . ASP A 1 73 ? -4.558 -9.217 -1.185 1.00 80.31 73 ASP A CA 1
ATOM 534 C C . ASP A 1 73 ? -5.750 -8.415 -0.631 1.00 80.31 73 ASP A C 1
ATOM 536 O O . ASP A 1 73 ? -5.656 -7.245 -0.236 1.00 80.31 73 ASP A O 1
ATOM 540 N N . ALA A 1 74 ? -6.921 -9.048 -0.661 1.00 80.94 74 ALA A N 1
ATOM 541 C CA . ALA A 1 74 ? -8.161 -8.439 -0.203 1.00 80.94 74 ALA A CA 1
ATOM 542 C C . ALA A 1 74 ? -8.131 -8.084 1.294 1.00 80.94 74 ALA A C 1
ATOM 544 O O . ALA A 1 74 ? -8.798 -7.127 1.698 1.00 80.94 74 ALA A O 1
ATOM 545 N N . ASP A 1 75 ? -7.356 -8.816 2.096 1.00 85.19 75 ASP A N 1
ATOM 546 C CA . ASP A 1 75 ? -7.283 -8.638 3.544 1.00 85.19 75 ASP A CA 1
ATOM 547 C C . ASP A 1 75 ? -6.490 -7.384 3.900 1.00 85.19 75 ASP A C 1
ATOM 549 O O . ASP A 1 75 ? -6.989 -6.542 4.651 1.00 85.19 75 ASP A O 1
ATOM 553 N N . LEU A 1 76 ? -5.329 -7.172 3.274 1.00 83.62 76 LEU A N 1
ATOM 554 C CA . LEU A 1 76 ? -4.567 -5.930 3.418 1.00 83.62 76 LEU A CA 1
ATOM 555 C C . LEU A 1 76 ? -5.363 -4.716 2.938 1.00 83.62 76 LEU A C 1
ATOM 557 O O . LEU A 1 76 ? -5.421 -3.692 3.623 1.00 83.62 76 LEU A O 1
ATOM 561 N N . LEU A 1 77 ? -6.041 -4.825 1.792 1.00 84.00 77 LEU A N 1
ATOM 562 C CA . LEU A 1 77 ? -6.908 -3.749 1.308 1.00 84.00 77 LEU A CA 1
ATOM 563 C C . LEU A 1 77 ? -8.028 -3.435 2.305 1.00 84.00 77 LEU A C 1
ATOM 565 O O . LEU A 1 77 ? -8.355 -2.264 2.517 1.00 84.00 77 LEU A O 1
ATOM 569 N N . ARG A 1 78 ? -8.617 -4.459 2.929 1.00 85.00 78 ARG A N 1
ATOM 570 C CA . ARG A 1 78 ? -9.660 -4.281 3.943 1.00 85.00 78 ARG A CA 1
ATOM 571 C C . ARG A 1 78 ? -9.099 -3.654 5.213 1.00 85.00 78 ARG A C 1
ATOM 573 O O . ARG A 1 78 ? -9.752 -2.760 5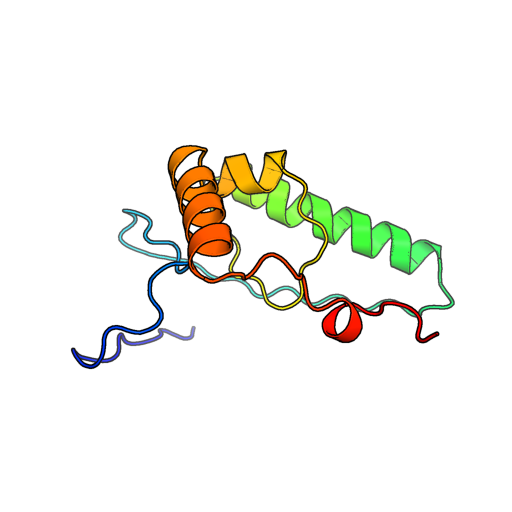.746 1.00 85.00 78 ARG A O 1
ATOM 580 N N . ALA A 1 79 ? -7.911 -4.060 5.651 1.00 84.62 79 ALA A N 1
ATOM 581 C CA . ALA A 1 79 ? -7.233 -3.484 6.808 1.00 84.62 79 ALA A CA 1
ATOM 582 C C . ALA A 1 79 ? -6.930 -1.993 6.598 1.00 84.62 79 ALA A C 1
ATOM 584 O O . ALA A 1 79 ? -7.200 -1.177 7.476 1.00 84.62 79 ALA A O 1
ATOM 585 N N . PHE A 1 80 ? -6.456 -1.605 5.410 1.00 83.56 80 PHE A N 1
ATOM 586 C CA . PHE A 1 80 ? -6.187 -0.199 5.116 1.00 83.56 80 PHE A CA 1
ATOM 587 C C . PHE A 1 80 ? -7.460 0.619 4.945 1.00 83.56 80 PHE A C 1
ATOM 589 O O . PHE A 1 80 ? -7.600 1.678 5.556 1.00 83.56 80 PHE A O 1
ATOM 596 N N . TYR A 1 81 ? -8.367 0.176 4.072 1.00 79.81 81 TYR A N 1
ATOM 597 C CA . TYR A 1 81 ? -9.447 1.017 3.554 1.00 79.81 81 TYR A CA 1
ATOM 598 C C . TYR A 1 81 ? -10.793 0.799 4.245 1.00 79.81 81 TYR A C 1
ATOM 600 O O . TYR A 1 81 ? -11.632 1.701 4.226 1.00 79.81 81 TYR A O 1
ATOM 608 N N . GLY A 1 82 ? -10.986 -0.351 4.886 1.00 85.19 82 GLY A N 1
ATOM 609 C CA . GLY A 1 82 ? -12.265 -0.770 5.443 1.00 85.19 82 GLY A CA 1
ATOM 610 C C . GLY A 1 82 ? -13.261 -1.219 4.370 1.00 85.19 82 GLY A C 1
ATOM 611 O O . GLY A 1 82 ? -13.207 -0.819 3.204 1.00 85.19 82 GLY A O 1
ATOM 612 N N . ALA A 1 83 ? -14.225 -2.048 4.774 1.00 85.19 83 ALA A N 1
ATOM 613 C CA . ALA A 1 83 ? -15.235 -2.591 3.864 1.00 85.19 83 ALA A CA 1
ATOM 614 C C . ALA A 1 83 ? -16.093 -1.519 3.149 1.00 85.19 83 ALA A C 1
ATOM 616 O O . ALA A 1 83 ? -16.319 -1.671 1.946 1.00 85.19 83 ALA A O 1
ATOM 617 N N . PRO A 1 84 ? -16.538 -0.419 3.800 1.00 86.50 84 PRO A N 1
ATOM 618 C CA . PRO A 1 84 ? -17.366 0.585 3.129 1.00 86.50 84 PRO A CA 1
ATOM 619 C C . PRO A 1 84 ? -16.657 1.271 1.956 1.00 86.50 84 PRO A C 1
ATOM 621 O O . PRO A 1 84 ? -17.252 1.441 0.892 1.00 86.50 84 PRO A O 1
ATOM 624 N N . ALA A 1 85 ? -15.377 1.620 2.120 1.00 84.06 85 ALA A N 1
ATOM 625 C CA . ALA A 1 85 ? -14.599 2.261 1.064 1.00 84.06 85 ALA A CA 1
ATOM 626 C C . ALA A 1 85 ? -14.340 1.302 -0.105 1.00 84.06 85 ALA A C 1
ATOM 628 O O . ALA A 1 85 ? -14.455 1.702 -1.262 1.00 84.06 85 ALA A O 1
ATOM 629 N N . LEU A 1 86 ? -14.053 0.027 0.183 1.00 85.25 86 LEU A N 1
ATOM 630 C CA . LEU A 1 86 ? -13.869 -0.990 -0.854 1.00 85.25 86 LEU A CA 1
ATOM 631 C C . LEU A 1 86 ? -15.159 -1.269 -1.632 1.00 85.25 86 LEU A C 1
ATOM 633 O O . LEU A 1 86 ? -15.115 -1.381 -2.858 1.00 85.25 86 LEU A O 1
ATOM 637 N N . ARG A 1 87 ? -16.312 -1.308 -0.954 1.00 86.25 87 ARG A N 1
ATOM 638 C CA . ARG A 1 87 ? -17.619 -1.416 -1.619 1.00 86.25 87 ARG A CA 1
ATOM 639 C C . ARG A 1 87 ? -17.870 -0.216 -2.526 1.00 86.25 87 ARG A C 1
ATOM 641 O O . ARG A 1 87 ? -18.210 -0.390 -3.693 1.00 86.25 87 ARG A O 1
ATOM 648 N N . ARG A 1 88 ? -17.606 0.995 -2.028 1.00 85.94 88 ARG A N 1
ATOM 649 C CA . ARG A 1 88 ? -17.741 2.217 -2.825 1.00 85.94 88 ARG A CA 1
ATOM 650 C C . ARG A 1 88 ? -16.816 2.217 -4.046 1.00 85.94 88 ARG A C 1
ATOM 652 O O . ARG A 1 88 ? -17.224 2.641 -5.123 1.00 85.94 88 ARG A O 1
ATOM 659 N N . LEU A 1 89 ? -15.588 1.723 -3.900 1.00 84.69 89 LEU A N 1
ATOM 660 C CA . LEU A 1 89 ? -14.653 1.566 -5.013 1.00 84.69 89 LEU A CA 1
ATOM 661 C C . LEU A 1 89 ? -15.179 0.577 -6.063 1.00 84.69 89 LEU A C 1
ATOM 663 O O . LEU A 1 89 ? -15.069 0.850 -7.256 1.00 84.69 89 LEU A O 1
ATOM 667 N N . ALA A 1 90 ? -15.763 -0.546 -5.639 1.00 84.06 90 ALA A N 1
ATOM 668 C CA . ALA A 1 90 ? -16.370 -1.514 -6.551 1.00 84.06 90 ALA A CA 1
ATOM 669 C C . ALA A 1 90 ? -17.543 -0.899 -7.336 1.00 84.06 90 ALA A C 1
ATOM 671 O O . ALA A 1 90 ? -17.574 -1.002 -8.561 1.00 84.06 90 ALA A O 1
ATOM 672 N N . GLU A 1 91 ? -18.444 -0.178 -6.663 1.00 86.50 91 GLU A N 1
ATOM 673 C CA . GLU A 1 91 ? -19.545 0.552 -7.312 1.00 86.50 91 GLU A CA 1
ATOM 674 C C . GLU A 1 91 ? -19.040 1.559 -8.352 1.00 86.50 91 GLU A C 1
ATOM 676 O O . GLU A 1 91 ? -19.581 1.649 -9.454 1.00 86.50 91 GLU A O 1
ATOM 681 N N . LEU A 1 92 ? -17.999 2.325 -8.008 1.00 86.12 92 LEU A N 1
ATOM 682 C CA . LEU A 1 92 ? -17.399 3.299 -8.918 1.00 86.12 92 LEU A CA 1
ATOM 683 C C . LEU A 1 92 ? -16.776 2.615 -10.136 1.00 86.12 92 LEU A C 1
ATOM 685 O O . LEU A 1 92 ? -16.952 3.094 -11.255 1.00 86.12 92 LEU A O 1
ATOM 689 N N . ARG A 1 93 ? -16.098 1.478 -9.949 1.00 85.44 93 ARG A N 1
ATOM 690 C CA . ARG A 1 93 ? -15.532 0.715 -11.068 1.00 85.44 93 ARG A CA 1
ATOM 691 C C . ARG A 1 93 ? -16.606 0.258 -12.046 1.00 85.44 93 ARG A C 1
ATOM 693 O O . ARG A 1 93 ? -16.415 0.411 -13.246 1.00 85.44 93 ARG A O 1
ATOM 700 N N . VAL A 1 94 ? -17.734 -0.240 -11.542 1.00 85.69 94 VAL A N 1
ATOM 701 C CA . VAL A 1 94 ? -18.872 -0.641 -12.383 1.00 85.69 94 VAL A CA 1
ATOM 702 C C . VAL A 1 94 ? -19.452 0.569 -13.114 1.00 85.69 94 VAL A C 1
ATOM 704 O O . VAL A 1 94 ? -19.567 0.552 -14.336 1.00 85.69 94 VAL A O 1
ATOM 707 N N . ARG A 1 95 ? -19.751 1.648 -12.382 1.00 89.00 95 ARG A N 1
ATOM 708 C CA . ARG A 1 95 ? -20.367 2.866 -12.933 1.00 89.00 95 ARG A CA 1
ATOM 709 C C . ARG A 1 95 ? -19.556 3.493 -14.064 1.00 89.00 95 ARG A C 1
ATOM 711 O O . ARG A 1 95 ? -20.133 4.034 -14.997 1.00 89.00 95 ARG A O 1
ATOM 718 N N . HIS A 1 96 ? -18.234 3.440 -13.960 1.00 85.25 96 HIS A N 1
ATOM 719 C CA . HIS A 1 96 ? -17.326 4.037 -14.935 1.00 85.25 96 HIS A CA 1
ATOM 720 C C . HIS A 1 96 ? -16.764 3.023 -15.942 1.00 85.25 96 HIS A C 1
ATOM 722 O O . HIS A 1 96 ? -15.808 3.346 -16.640 1.00 85.25 96 HIS A O 1
ATOM 728 N N . ALA A 1 97 ? -17.315 1.803 -16.001 1.00 83.88 97 ALA A N 1
ATOM 729 C CA . ALA A 1 97 ? -16.814 0.718 -16.849 1.00 83.88 97 ALA A CA 1
ATOM 730 C C . ALA A 1 97 ? -15.296 0.457 -16.690 1.00 83.88 97 ALA A C 1
ATOM 732 O O . ALA A 1 97 ? -14.621 -0.021 -17.600 1.00 83.88 97 ALA A O 1
ATOM 733 N N . LEU A 1 98 ? -14.746 0.721 -15.498 1.00 78.06 98 LEU A N 1
ATOM 734 C CA . LEU A 1 98 ? -13.352 0.452 -15.128 1.00 78.06 98 LEU A CA 1
ATOM 735 C C . LEU A 1 98 ? -13.186 -1.008 -14.681 1.00 78.06 98 LEU A C 1
ATOM 737 O O . LEU A 1 98 ? -12.557 -1.307 -13.663 1.00 78.06 98 LEU A O 1
ATOM 741 N N . THR A 1 99 ? -13.807 -1.924 -15.419 1.00 65.38 99 THR A N 1
ATOM 742 C CA . THR A 1 99 ? -13.769 -3.372 -15.176 1.00 65.38 99 THR A CA 1
ATOM 743 C C . THR A 1 99 ? -12.499 -4.007 -15.740 1.00 65.38 99 THR A C 1
ATOM 745 O O . THR A 1 99 ? -12.086 -5.075 -15.292 1.00 65.38 99 THR A O 1
ATOM 748 N N . HIS A 1 100 ? -11.827 -3.324 -16.669 1.00 60.84 100 HIS A N 1
ATOM 749 C CA . HIS A 1 100 ? -10.572 -3.774 -17.251 1.00 60.84 100 HIS A CA 1
ATOM 750 C C . HIS A 1 100 ? -9.383 -3.171 -16.504 1.00 60.84 100 HIS A C 1
ATOM 752 O O . HIS A 1 100 ? -8.994 -2.021 -16.704 1.00 60.84 100 HIS A O 1
ATOM 758 N N . VAL A 1 101 ? -8.757 -3.987 -15.658 1.00 58.97 101 VAL A N 1
ATOM 759 C CA . VAL A 1 101 ? -7.391 -3.723 -15.202 1.00 58.97 101 VAL A CA 1
ATOM 760 C C . VAL A 1 101 ? -6.504 -3.753 -16.446 1.00 58.97 101 VAL A C 1
ATOM 762 O O . VAL A 1 101 ? -6.505 -4.746 -17.175 1.00 58.97 101 VAL A O 1
ATOM 765 N N . ASN A 1 102 ? -5.788 -2.663 -16.726 1.00 49.94 102 ASN A N 1
ATOM 766 C CA . ASN A 1 102 ? -4.940 -2.542 -17.910 1.00 49.94 102 ASN A CA 1
ATOM 767 C C . ASN A 1 102 ? -3.779 -3.548 -17.844 1.00 49.94 102 ASN A C 1
ATOM 769 O O . ASN A 1 102 ? -2.678 -3.194 -17.439 1.00 49.94 102 ASN A O 1
ATOM 773 N N . ARG A 1 103 ? -4.012 -4.808 -18.237 1.00 49.56 103 ARG A N 1
ATOM 774 C CA . ARG A 1 103 ? -3.020 -5.898 -18.188 1.00 49.56 103 ARG A CA 1
ATOM 775 C C . ARG A 1 103 ? -1.693 -5.518 -18.859 1.00 49.56 103 ARG A C 1
ATOM 777 O O . ARG A 1 103 ? -0.651 -6.000 -18.428 1.00 49.56 103 ARG A O 1
ATOM 784 N N . ARG A 1 104 ? -1.713 -4.611 -19.850 1.00 45.81 104 ARG A N 1
ATOM 785 C CA . ARG A 1 104 ? -0.509 -4.088 -20.523 1.00 45.81 104 ARG A C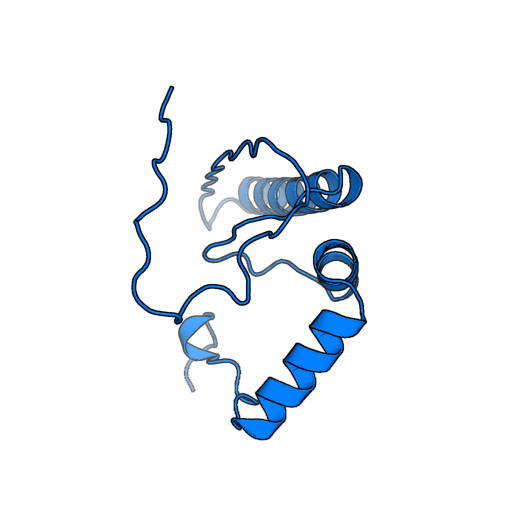A 1
ATOM 786 C C . ARG A 1 104 ? 0.372 -3.241 -19.603 1.00 45.81 104 ARG A C 1
ATOM 788 O O . ARG A 1 104 ? 1.587 -3.331 -19.694 1.00 45.81 104 ARG A O 1
ATOM 795 N N . ALA A 1 105 ? -0.221 -2.466 -18.696 1.00 44.88 105 ALA A N 1
ATOM 796 C CA . ALA A 1 105 ? 0.516 -1.698 -17.689 1.00 44.88 105 ALA A CA 1
ATOM 797 C C . ALA A 1 105 ? 1.094 -2.584 -16.565 1.00 44.88 105 ALA A C 1
ATOM 799 O O . ALA A 1 105 ? 1.895 -2.112 -15.764 1.00 44.88 105 ALA A O 1
ATOM 800 N N . PHE A 1 106 ? 0.700 -3.863 -16.512 1.00 47.75 106 PHE A N 1
ATOM 801 C CA . PHE A 1 106 ? 1.031 -4.809 -15.442 1.00 47.75 106 PHE A CA 1
ATOM 802 C C . PHE A 1 106 ? 1.766 -6.064 -15.949 1.00 47.75 106 PHE A C 1
ATOM 804 O O . PHE A 1 106 ? 1.688 -7.117 -15.321 1.00 47.75 106 PHE A O 1
ATOM 811 N N . GLY A 1 107 ? 2.473 -5.974 -17.083 1.00 42.59 107 GLY A N 1
ATOM 812 C CA . GLY A 1 107 ? 3.358 -7.046 -17.564 1.00 42.59 107 GLY A CA 1
ATOM 813 C C . GLY A 1 107 ? 2.654 -8.279 -18.143 1.00 42.59 107 GLY A C 1
ATOM 814 O O . GLY A 1 107 ? 3.269 -9.339 -18.232 1.00 42.59 107 GLY A O 1
ATOM 815 N N . GLY A 1 108 ? 1.381 -8.169 -18.536 1.00 36.56 108 GLY A N 1
ATOM 816 C CA . GLY A 1 108 ? 0.692 -9.241 -19.252 1.00 36.56 108 GLY A CA 1
ATOM 817 C C . GLY A 1 108 ? 1.381 -9.557 -20.582 1.00 36.56 108 GLY A C 1
ATOM 818 O O . GLY A 1 108 ? 1.660 -8.649 -21.366 1.00 36.56 108 GLY A O 1
ATOM 819 N N . VAL A 1 109 ? 1.646 -10.844 -20.820 1.00 45.25 109 VAL A N 1
ATOM 820 C CA . VAL A 1 109 ? 2.263 -11.358 -22.050 1.00 45.25 109 VAL A CA 1
ATOM 821 C C . VAL A 1 109 ? 1.414 -10.948 -23.259 1.00 45.25 109 VAL A C 1
ATOM 823 O O . VAL A 1 109 ? 0.184 -11.029 -23.225 1.00 45.25 109 VAL A O 1
ATOM 826 N N . ARG A 1 110 ? 2.081 -10.441 -24.299 1.00 44.38 110 ARG A N 1
ATOM 827 C CA . ARG A 1 110 ? 1.467 -10.068 -25.581 1.00 44.38 110 ARG A CA 1
ATOM 828 C C . ARG A 1 110 ? 0.993 -11.354 -26.292 1.00 44.38 110 ARG A C 1
ATOM 830 O O . ARG A 1 110 ? 1.727 -12.335 -26.200 1.00 44.38 110 ARG A O 1
ATOM 837 N N . PRO A 1 111 ? -0.186 -11.378 -26.944 1.00 50.94 111 PRO A N 1
ATOM 838 C CA . PRO A 1 111 ? -0.491 -12.442 -27.898 1.00 50.94 111 PRO A CA 1
ATOM 839 C C . PRO A 1 111 ? 0.522 -12.444 -29.046 1.00 50.94 111 PRO A C 1
ATOM 841 O O . PRO A 1 111 ? 1.078 -11.352 -29.337 1.00 50.94 111 PRO A O 1
#

Organism: Streptomyces mobaraensis (strain ATCC 29032 / DSM 40847 / JCM 4168 / NBRC 13819 / NCIMB 11159 / IPCR 16-22) (NCBI:txid1223523)

Foldseek 3Di:
DDDDDDDDDDDDDDPLQPPPDPDPDDDDDDDDDDDDPPDPPSVVVVVVVLVVVLVVCLVVVHADDDDPDPPDDPVSVCSNQNPVSVVVVVVVCVVVVVPDDPVVVVPDDDD